Protein AF-A0A1J3FNJ6-F1 (afdb_monomer)

Nearest PDB structures (foldseek):
  7w86-assembly1_A  TM=9.600E-01  e=1.420E-05  Arabidopsis thaliana

InterPro domains:
  IPR032867 DYW domain [PF14432] (25-85)

Radius of gyration: 12.97 Å; Cα contacts (8 Å, |Δi|>4): 59; chains: 1; bounding box: 33×31×29 Å

Organism: Noccaea caerulescens (NCBI:txid107243)

Sequence (85 aa):
DGTHPQKKEIYITMKKIWDEIKKMGYVPDTASVLHDLEEEVKEQILRHHSEKLAIAFGLISTPDKTTLRIMKNLRVCNDCHTAIK

Secondary structure (DSSP, 8-state):
-TT-TTHHHH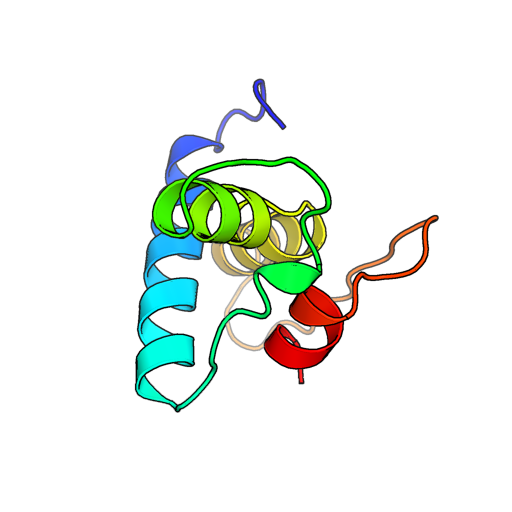HHHHHHHHHHHHHTT----GGG--S---HHHHHHHHHT-HHHHHHHHHHHHS-TTPPP----SSPPPHHHHHHT-

pLDDT: mean 93.47, std 5.18, range [60.56, 97.5]

Foldseek 3Di:
DVPDPCQVQLLVLLVVLVVVVVVVPQDAPLVLPVDPDDSVVSVVVLSPPPQSSQVSVCVVPDDPPDDDDDDDPDDDGPRRVSSVD

Solvent-accessible surface area (backbone atoms only — not comparable to full-atom values): 5393 Å² total; per-residue (Å²): 123,91,79,50,92,58,42,67,59,24,52,54,45,33,50,52,52,53,56,50,44,40,75,74,68,55,72,85,50,48,82,77,47,85,66,97,64,58,68,73,55,35,46,51,53,64,62,65,34,66,70,51,40,49,50,27,41,48,61,76,73,44,65,88,93,61,87,81,84,88,86,69,98,60,85,76,51,72,48,59,56,59,76,73,107

Mean predicted aligned error: 3.2 Å

Structure (mmCIF, N/CA/C/O backbone):
data_AF-A0A1J3FNJ6-F1
#
_entry.id   AF-A0A1J3FNJ6-F1
#
loop_
_atom_site.group_PDB
_atom_site.id
_atom_site.type_symbol
_atom_site.label_atom_id
_atom_site.label_alt_id
_atom_site.label_comp_id
_atom_site.label_asym_id
_atom_site.label_entity_id
_atom_site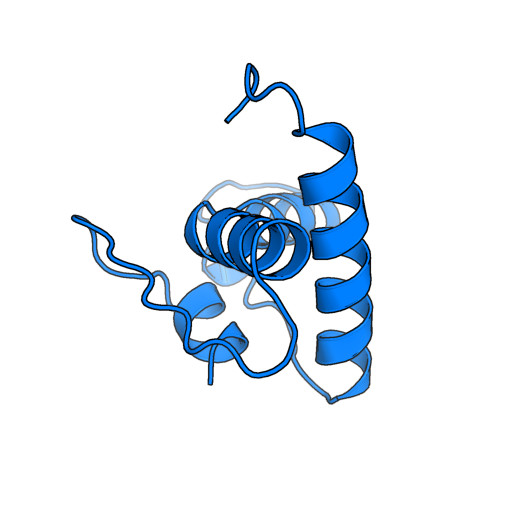.label_seq_id
_atom_site.pdbx_PDB_ins_code
_atom_site.Cartn_x
_atom_site.Cartn_y
_atom_site.Cartn_z
_atom_site.occupancy
_atom_site.B_iso_or_equiv
_atom_site.auth_seq_id
_atom_site.auth_comp_id
_atom_site.auth_asym_id
_atom_site.auth_atom_id
_atom_site.pdbx_PDB_model_num
ATOM 1 N N . ASP A 1 1 ? 3.058 14.355 0.984 1.00 60.56 1 ASP A N 1
ATOM 2 C CA . ASP A 1 1 ? 3.166 13.225 1.940 1.00 60.56 1 ASP A CA 1
ATOM 3 C C . ASP A 1 1 ? 4.261 13.360 3.004 1.00 60.56 1 ASP A C 1
ATOM 5 O O . ASP A 1 1 ? 4.217 12.660 4.007 1.00 60.56 1 ASP A O 1
ATOM 9 N N . GLY A 1 2 ? 5.231 14.276 2.865 1.00 71.06 2 GLY A N 1
ATOM 10 C CA . GLY A 1 2 ? 6.341 14.385 3.824 1.00 71.06 2 GLY A CA 1
ATOM 11 C C . GLY A 1 2 ? 6.032 15.072 5.162 1.00 71.06 2 GLY A C 1
ATOM 12 O O . GLY A 1 2 ? 6.803 14.884 6.100 1.00 71.06 2 GLY A O 1
ATOM 13 N N . THR A 1 3 ? 4.944 15.839 5.245 1.00 86.88 3 THR A N 1
ATOM 14 C CA . THR A 1 3 ? 4.621 16.754 6.358 1.00 86.88 3 THR A CA 1
ATOM 15 C C . THR A 1 3 ? 3.458 16.284 7.230 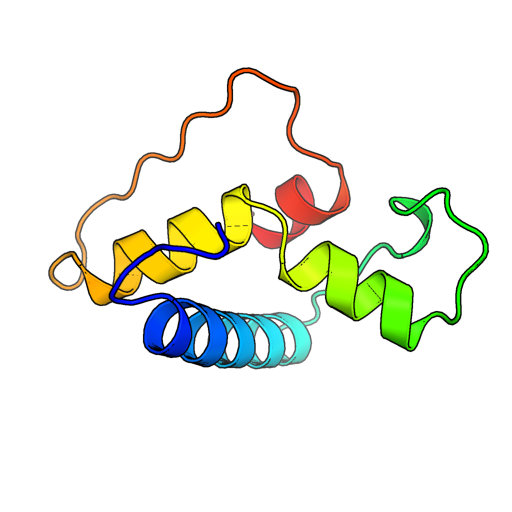1.00 86.88 3 THR A C 1
ATOM 17 O O . THR A 1 3 ? 3.089 16.973 8.176 1.00 86.88 3 THR A O 1
ATOM 20 N N . HIS A 1 4 ? 2.857 15.130 6.918 1.00 86.56 4 HIS A N 1
ATOM 21 C CA . HIS A 1 4 ? 1.712 14.632 7.673 1.00 86.56 4 HIS A CA 1
ATOM 22 C C . HIS A 1 4 ? 2.134 14.303 9.118 1.00 86.56 4 HIS A C 1
ATOM 24 O O . HIS A 1 4 ? 3.109 13.567 9.296 1.00 86.56 4 HIS A O 1
ATOM 30 N N . PRO A 1 5 ? 1.412 14.779 10.150 1.00 92.44 5 PRO A N 1
ATOM 31 C CA . PRO A 1 5 ? 1.793 14.557 11.547 1.00 92.44 5 PRO A CA 1
ATOM 32 C C . PRO A 1 5 ? 1.883 13.067 11.908 1.00 92.44 5 PRO A C 1
ATOM 34 O O . PRO A 1 5 ? 2.757 12.676 12.669 1.00 92.44 5 PRO A O 1
ATOM 37 N N . GLN A 1 6 ? 1.048 12.226 11.288 1.00 94.38 6 GLN A N 1
ATOM 38 C CA . GLN A 1 6 ? 1.055 10.763 11.472 1.00 94.38 6 GLN A CA 1
ATOM 39 C C . GLN A 1 6 ? 1.883 9.997 10.420 1.00 94.38 6 GLN A C 1
ATOM 41 O O . GLN A 1 6 ? 1.654 8.815 10.173 1.00 94.38 6 GLN A O 1
ATOM 46 N N . LYS A 1 7 ? 2.808 10.657 9.707 1.00 94.06 7 LYS A N 1
ATOM 47 C CA . LYS A 1 7 ? 3.577 10.034 8.608 1.00 94.06 7 LYS A CA 1
ATOM 48 C C . LYS A 1 7 ? 4.261 8.734 9.036 1.00 94.06 7 LYS A C 1
ATOM 50 O O . LYS A 1 7 ? 4.289 7.768 8.275 1.00 94.06 7 LYS A O 1
ATOM 55 N N . LYS A 1 8 ? 4.826 8.712 10.244 1.00 95.00 8 LYS A N 1
ATOM 56 C CA . LYS A 1 8 ? 5.553 7.553 10.766 1.00 95.00 8 LYS A CA 1
ATOM 57 C C . LYS A 1 8 ? 4.620 6.353 10.928 1.00 95.00 8 LYS A C 1
ATOM 59 O O . LYS A 1 8 ? 4.949 5.260 10.476 1.00 95.00 8 LYS A O 1
ATOM 64 N N . GLU A 1 9 ? 3.453 6.567 11.522 1.00 96.69 9 GLU A N 1
ATOM 65 C CA . GLU A 1 9 ? 2.426 5.553 11.755 1.00 96.69 9 GLU A CA 1
ATOM 66 C C . GLU A 1 9 ? 1.864 5.029 10.433 1.00 96.69 9 GLU A C 1
ATOM 68 O O . GLU A 1 9 ? 1.725 3.815 10.265 1.00 96.69 9 GLU A O 1
ATOM 73 N N . ILE A 1 10 ? 1.626 5.923 9.467 1.00 96.75 10 ILE A N 1
ATOM 74 C CA . ILE A 1 10 ? 1.186 5.559 8.113 1.00 96.75 10 ILE A CA 1
ATOM 75 C C . ILE A 1 10 ? 2.228 4.651 7.451 1.00 96.75 10 ILE A C 1
ATOM 77 O O . ILE A 1 10 ? 1.878 3.597 6.927 1.00 96.75 10 ILE A O 1
ATOM 81 N N . TYR A 1 11 ? 3.514 5.006 7.500 1.00 95.69 11 TYR A N 1
ATOM 82 C CA . TYR A 1 11 ? 4.573 4.225 6.850 1.00 95.69 11 TYR A CA 1
ATOM 83 C C . TYR A 1 11 ? 4.798 2.867 7.519 1.00 95.69 11 TYR A C 1
ATOM 85 O O . TYR A 1 11 ? 5.009 1.869 6.829 1.00 95.69 11 TYR A O 1
ATOM 93 N N . ILE A 1 12 ? 4.721 2.803 8.851 1.00 96.75 12 ILE A N 1
ATOM 94 C CA . ILE A 1 12 ? 4.797 1.539 9.594 1.00 96.75 12 ILE A CA 1
ATOM 95 C C . ILE A 1 12 ? 3.615 0.640 9.230 1.00 96.75 12 ILE A C 1
ATOM 97 O O . ILE A 1 12 ? 3.809 -0.542 8.950 1.00 96.75 12 ILE A O 1
ATOM 101 N N . THR A 1 13 ? 2.403 1.192 9.210 1.00 96.75 13 THR A N 1
ATOM 102 C CA . THR A 1 13 ? 1.187 0.444 8.868 1.00 96.75 13 THR A CA 1
ATOM 103 C C . THR A 1 13 ? 1.241 -0.039 7.426 1.00 96.75 13 THR A C 1
ATOM 105 O O . THR A 1 13 ? 1.006 -1.216 7.169 1.00 96.75 13 THR A O 1
ATOM 108 N N . MET A 1 14 ? 1.668 0.815 6.494 1.00 96.94 14 MET A N 1
ATOM 109 C CA . MET A 1 14 ? 1.821 0.418 5.100 1.00 96.94 14 MET A CA 1
ATOM 110 C C . MET A 1 14 ? 2.886 -0.664 4.920 1.00 96.94 14 MET A C 1
ATOM 112 O O . MET A 1 14 ? 2.694 -1.581 4.131 1.00 96.94 14 MET A O 1
ATOM 116 N N . LYS A 1 15 ? 3.994 -0.614 5.672 1.00 96.81 15 LYS A N 1
ATOM 117 C CA . LYS A 1 15 ? 4.983 -1.699 5.662 1.00 96.81 15 LYS A CA 1
ATOM 118 C C . LYS A 1 15 ? 4.365 -3.027 6.110 1.00 96.81 15 LYS A C 1
ATOM 120 O O . LYS A 1 15 ? 4.595 -4.031 5.450 1.00 96.81 15 LYS A O 1
ATOM 125 N N . LYS A 1 16 ? 3.555 -3.030 7.175 1.00 97.50 16 LYS A N 1
ATOM 126 C CA . LYS A 1 16 ? 2.864 -4.245 7.642 1.00 97.50 16 LYS A CA 1
ATOM 127 C C . LYS A 1 16 ? 1.922 -4.805 6.577 1.00 97.50 16 LYS A C 1
ATOM 129 O O . LYS A 1 16 ? 2.051 -5.971 6.230 1.00 97.50 16 LYS A O 1
ATOM 134 N N . ILE A 1 17 ? 1.061 -3.956 6.011 1.00 96.38 17 ILE A N 1
ATOM 135 C CA . ILE A 1 17 ? 0.124 -4.345 4.945 1.00 96.38 17 ILE A CA 1
ATOM 136 C C . ILE A 1 17 ? 0.888 -4.915 3.749 1.00 96.38 17 ILE A C 1
ATOM 138 O O . ILE A 1 17 ? 0.521 -5.957 3.224 1.00 96.38 17 ILE A O 1
ATOM 142 N N . TRP A 1 18 ? 1.976 -4.258 3.338 1.00 96.44 18 TRP A N 1
ATOM 143 C CA . TRP A 1 18 ? 2.829 -4.699 2.234 1.00 96.44 18 TRP A CA 1
ATOM 144 C C . TRP A 1 18 ? 3.392 -6.105 2.454 1.00 96.44 18 TRP A C 1
ATOM 146 O O . TRP A 1 18 ? 3.326 -6.951 1.564 1.00 96.44 18 TRP A O 1
ATOM 156 N N . ASP A 1 19 ? 3.915 -6.363 3.652 1.00 96.44 19 ASP A N 1
ATOM 157 C CA . ASP A 1 19 ? 4.465 -7.666 4.013 1.00 96.44 19 ASP A CA 1
ATOM 158 C C . ASP A 1 19 ? 3.357 -8.738 4.094 1.00 96.44 19 ASP A C 1
ATOM 160 O O . ASP A 1 19 ? 3.587 -9.892 3.736 1.00 96.44 19 ASP A O 1
ATOM 164 N N . GLU A 1 20 ? 2.148 -8.376 4.534 1.00 96.88 20 GLU A N 1
ATOM 165 C CA . GLU A 1 20 ? 0.985 -9.271 4.595 1.00 96.88 20 GLU A CA 1
ATOM 166 C C . GLU A 1 20 ? 0.468 -9.655 3.208 1.00 96.88 20 GLU A C 1
ATOM 168 O O . GLU A 1 20 ? 0.341 -10.845 2.924 1.00 96.88 20 GLU A O 1
ATOM 173 N N . ILE A 1 21 ? 0.242 -8.690 2.312 1.00 95.88 21 ILE A N 1
ATOM 174 C CA . ILE A 1 21 ? -0.240 -8.994 0.956 1.00 95.88 21 ILE A CA 1
ATOM 175 C C . ILE A 1 21 ? 0.796 -9.805 0.169 1.00 95.88 21 ILE A C 1
ATOM 177 O O . ILE A 1 21 ? 0.428 -10.732 -0.551 1.00 95.88 21 ILE A O 1
ATOM 181 N N . LYS A 1 22 ? 2.099 -9.543 0.366 1.00 95.44 22 LYS A N 1
ATOM 182 C CA . LYS A 1 22 ? 3.173 -10.357 -0.226 1.00 95.44 22 LYS A CA 1
ATOM 183 C C . LYS A 1 22 ? 3.100 -11.813 0.237 1.00 95.44 22 LYS A C 1
ATOM 185 O O . LYS A 1 22 ? 3.221 -12.721 -0.580 1.00 95.44 22 LYS A O 1
ATOM 190 N N . LYS A 1 23 ? 2.832 -12.056 1.526 1.00 96.88 23 LYS A N 1
ATOM 191 C CA . LYS A 1 23 ? 2.612 -13.416 2.056 1.00 96.88 23 LYS A CA 1
ATOM 192 C C . LYS A 1 23 ? 1.360 -14.083 1.485 1.00 96.88 23 LYS A C 1
ATOM 194 O O . LYS A 1 23 ? 1.322 -15.305 1.408 1.00 96.88 23 LYS A O 1
ATOM 199 N N . MET A 1 24 ? 0.363 -13.300 1.074 1.00 95.44 24 MET A N 1
ATOM 200 C CA . MET A 1 24 ? -0.838 -13.790 0.387 1.00 95.44 24 MET A CA 1
ATOM 201 C C . MET A 1 24 ? -0.621 -14.037 -1.118 1.00 95.44 24 MET A C 1
ATOM 203 O O . MET A 1 24 ? -1.547 -14.474 -1.795 1.00 95.44 24 MET A O 1
ATOM 207 N N . GLY A 1 25 ? 0.587 -13.797 -1.643 1.00 95.38 25 GLY A N 1
ATOM 208 C CA . GLY A 1 25 ? 0.951 -14.075 -3.035 1.00 95.38 25 GLY A CA 1
ATOM 209 C C . GLY A 1 25 ? 0.954 -12.858 -3.959 1.00 95.38 25 GLY A C 1
ATOM 210 O O . GLY A 1 25 ? 1.145 -13.020 -5.162 1.00 95.38 25 GLY A O 1
ATOM 211 N N . TYR A 1 26 ? 0.774 -11.642 -3.434 1.00 95.81 26 TYR A N 1
ATOM 212 C CA . TYR A 1 26 ? 0.975 -10.432 -4.230 1.00 95.81 26 TYR A CA 1
ATOM 213 C C . TYR A 1 26 ? 2.458 -10.260 -4.593 1.00 95.81 26 TYR A C 1
ATOM 215 O O . TYR A 1 26 ? 3.337 -10.277 -3.728 1.00 95.81 26 TYR A O 1
ATOM 223 N N . VAL A 1 27 ? 2.719 -10.041 -5.881 1.00 95.38 27 VAL A N 1
ATOM 224 C CA . VAL A 1 27 ? 4.048 -9.755 -6.427 1.00 95.38 27 VAL A CA 1
ATOM 225 C C . VAL A 1 27 ? 4.042 -8.318 -6.957 1.00 95.38 27 VAL A C 1
ATOM 227 O O . VAL A 1 27 ? 3.224 -8.021 -7.830 1.00 95.38 27 VAL A O 1
ATOM 230 N N . PRO A 1 28 ? 4.902 -7.419 -6.443 1.00 95.56 28 PRO A N 1
ATOM 231 C CA . PRO A 1 28 ? 4.990 -6.052 -6.943 1.00 95.56 28 PRO A CA 1
ATOM 232 C C . PRO A 1 28 ? 5.381 -6.014 -8.419 1.00 95.56 28 PRO A C 1
ATOM 234 O O . PRO A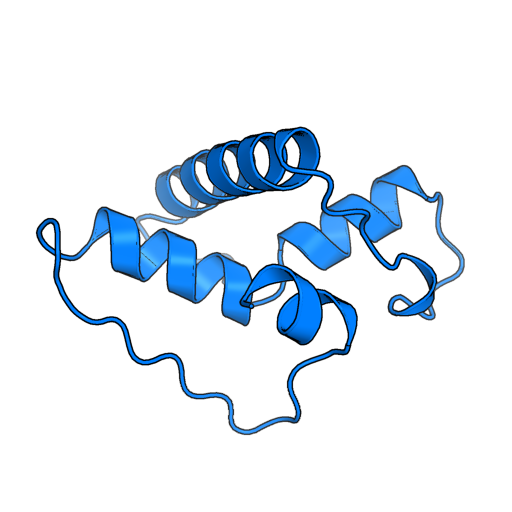 1 28 ? 6.336 -6.670 -8.829 1.00 95.56 28 PRO A O 1
ATOM 237 N N . ASP A 1 29 ? 4.679 -5.202 -9.202 1.00 95.44 29 ASP A N 1
ATOM 238 C CA . ASP A 1 29 ? 5.001 -4.982 -10.612 1.00 95.44 29 ASP A CA 1
ATOM 239 C C . ASP A 1 29 ? 6.012 -3.834 -10.748 1.00 95.44 29 ASP A C 1
ATOM 241 O O . ASP A 1 29 ? 5.650 -2.682 -11.002 1.00 95.44 29 ASP A O 1
ATOM 245 N N . THR A 1 30 ? 7.297 -4.130 -10.542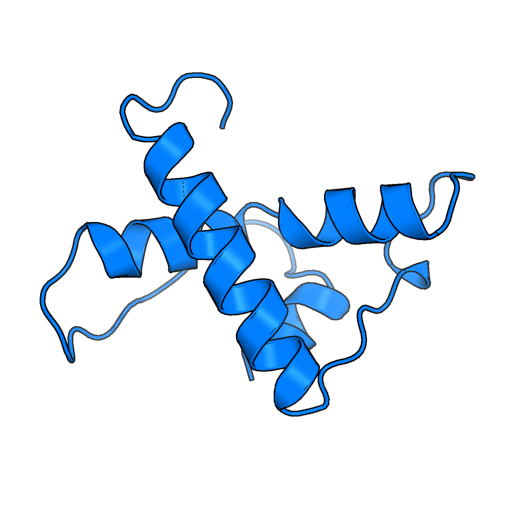 1.00 94.50 30 THR A N 1
ATOM 246 C CA . THR A 1 30 ? 8.390 -3.141 -10.615 1.00 94.50 30 THR A CA 1
ATOM 247 C C . THR A 1 30 ? 8.537 -2.505 -11.996 1.00 94.50 30 THR A C 1
ATOM 249 O O . THR A 1 30 ? 9.005 -1.369 -12.083 1.00 94.50 30 THR A O 1
ATOM 252 N N . ALA A 1 31 ? 8.042 -3.146 -13.061 1.00 91.38 31 ALA A N 1
ATOM 253 C CA . ALA A 1 31 ? 7.997 -2.567 -14.404 1.00 91.38 31 ALA A CA 1
ATOM 254 C C . ALA A 1 31 ? 7.068 -1.340 -14.495 1.00 91.38 31 ALA A C 1
ATOM 256 O O . ALA A 1 31 ? 7.222 -0.511 -15.393 1.00 91.38 31 ALA A O 1
ATOM 257 N N . SER A 1 32 ? 6.153 -1.161 -13.533 1.00 88.31 32 SER A N 1
ATOM 258 C CA . SER A 1 32 ? 5.365 0.068 -13.391 1.00 88.31 32 SER A CA 1
ATOM 259 C C . SER A 1 32 ? 6.216 1.295 -13.002 1.00 88.31 32 SER A C 1
ATOM 261 O O . SER A 1 32 ? 5.732 2.426 -13.102 1.00 88.31 32 SER A O 1
ATOM 263 N N . VAL A 1 33 ? 7.471 1.113 -12.567 1.00 92.19 33 VAL A N 1
ATOM 264 C CA . VAL A 1 33 ? 8.423 2.195 -12.279 1.00 92.19 33 VAL A CA 1
ATOM 265 C C . VAL A 1 33 ? 9.404 2.325 -13.444 1.00 92.19 33 VAL A C 1
ATOM 267 O O . VAL A 1 33 ? 10.334 1.541 -13.583 1.00 92.19 33 VAL A O 1
ATOM 270 N N . LEU A 1 34 ? 9.220 3.361 -14.266 1.00 90.06 34 LEU A N 1
ATOM 271 C CA . LEU A 1 34 ? 10.009 3.578 -15.491 1.00 90.06 34 LEU A CA 1
ATOM 272 C C . LEU A 1 34 ? 11.449 4.062 -15.250 1.00 90.06 34 LEU A C 1
ATOM 274 O O . LEU A 1 34 ? 12.224 4.173 -16.196 1.00 90.06 34 LEU A O 1
ATOM 278 N N . HIS A 1 35 ? 11.796 4.403 -14.009 1.00 90.56 35 HIS A N 1
ATOM 279 C CA . HIS A 1 35 ? 13.143 4.849 -13.670 1.00 90.56 35 HIS A CA 1
ATOM 280 C C . HIS A 1 35 ? 14.085 3.647 -13.611 1.00 90.56 35 HIS A C 1
ATOM 282 O O . HIS A 1 35 ? 13.753 2.629 -13.000 1.00 90.56 35 HIS A O 1
ATOM 288 N N . ASP A 1 36 ? 15.265 3.789 -14.211 1.00 93.50 36 ASP A N 1
ATOM 289 C CA . ASP A 1 36 ? 16.319 2.781 -14.148 1.00 93.50 36 ASP A CA 1
ATOM 290 C C . ASP A 1 36 ? 16.970 2.800 -12.758 1.00 93.50 36 ASP A C 1
ATOM 292 O O . ASP A 1 36 ? 17.833 3.621 -12.453 1.00 93.50 36 ASP A O 1
ATOM 296 N N . LEU A 1 37 ? 16.434 1.962 -11.876 1.00 95.44 37 LEU A N 1
ATOM 297 C CA . LEU A 1 37 ? 16.785 1.839 -10.466 1.00 95.44 37 LEU A CA 1
ATOM 298 C C . LEU A 1 37 ? 16.872 0.355 -10.109 1.00 95.44 37 LEU A C 1
ATOM 300 O O . LEU A 1 37 ? 16.286 -0.491 -10.788 1.00 95.44 37 LEU A O 1
ATOM 304 N N . GLU A 1 38 ? 17.540 0.054 -9.001 1.00 96.19 38 GLU A N 1
ATOM 305 C CA . GLU A 1 38 ? 17.535 -1.286 -8.413 1.00 96.19 38 GLU A CA 1
ATOM 306 C C . GLU A 1 38 ? 16.101 -1.736 -8.088 1.00 96.19 38 GLU A C 1
ATOM 308 O 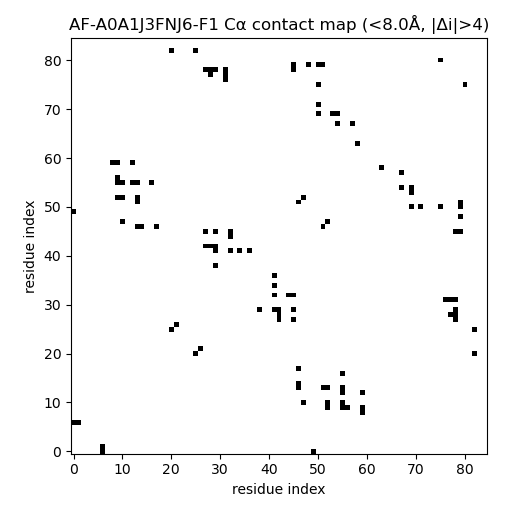O . GLU A 1 38 ? 15.240 -0.928 -7.716 1.00 96.19 38 GLU A O 1
ATOM 313 N N . GLU A 1 39 ? 15.833 -3.033 -8.223 1.00 93.31 39 GLU A N 1
ATOM 314 C CA . GLU A 1 39 ? 14.493 -3.604 -8.046 1.00 93.31 39 GLU A CA 1
ATOM 315 C C . GLU A 1 39 ? 13.950 -3.345 -6.636 1.00 93.31 39 GLU A C 1
ATOM 317 O O . GLU A 1 39 ? 12.790 -2.967 -6.465 1.00 93.31 39 GLU A O 1
ATOM 322 N N . GLU A 1 40 ? 14.812 -3.415 -5.622 1.00 93.88 40 GLU A N 1
ATOM 323 C CA . GLU A 1 40 ? 14.487 -3.090 -4.236 1.00 93.88 40 GLU A CA 1
ATOM 324 C C . GLU A 1 40 ? 14.024 -1.635 -4.086 1.00 93.88 40 GLU A C 1
ATOM 326 O O . GLU A 1 40 ? 13.100 -1.341 -3.321 1.00 93.88 40 GLU A O 1
ATOM 331 N N . VAL A 1 41 ? 14.635 -0.711 -4.830 1.00 95.69 41 VAL A N 1
ATOM 332 C CA . VAL A 1 41 ? 14.265 0.709 -4.824 1.00 95.69 41 VAL A CA 1
ATOM 333 C C . VAL A 1 41 ? 12.932 0.911 -5.543 1.00 95.69 41 VAL A C 1
ATOM 335 O O . VAL A 1 41 ? 12.073 1.645 -5.044 1.00 95.69 41 VAL A O 1
ATOM 338 N N . LYS A 1 42 ? 12.704 0.228 -6.670 1.00 96.12 42 LYS A N 1
ATOM 339 C CA . LYS A 1 42 ? 11.412 0.263 -7.374 1.00 96.12 42 LYS A CA 1
ATOM 340 C C . LYS A 1 42 ? 10.284 -0.263 -6.494 1.00 96.12 42 LYS A C 1
ATOM 342 O O . LYS A 1 42 ? 9.250 0.394 -6.377 1.00 96.12 42 LYS A O 1
ATOM 347 N N . GLU A 1 43 ? 10.489 -1.382 -5.801 1.00 95.38 43 GLU A N 1
ATOM 348 C CA . GLU A 1 43 ? 9.515 -1.898 -4.837 1.00 95.38 43 GLU A CA 1
ATOM 349 C C . GLU A 1 43 ? 9.218 -0.891 -3.719 1.00 95.38 43 GLU A C 1
ATOM 351 O O . GLU A 1 43 ? 8.062 -0.711 -3.322 1.00 95.38 43 GLU A O 1
ATOM 356 N N . GLN A 1 44 ? 10.248 -0.209 -3.207 1.00 94.62 44 GLN A N 1
ATOM 357 C CA . GLN A 1 44 ? 10.051 0.840 -2.212 1.00 94.62 44 GLN A CA 1
ATOM 358 C C . GLN A 1 44 ? 9.205 1.986 -2.764 1.00 94.62 44 GLN A C 1
ATOM 360 O O . GLN A 1 44 ? 8.312 2.452 -2.056 1.00 94.62 44 GLN A O 1
ATOM 365 N N . ILE A 1 45 ? 9.428 2.424 -4.003 1.00 95.12 45 ILE A N 1
ATOM 366 C CA . ILE A 1 45 ? 8.610 3.462 -4.647 1.00 95.12 45 ILE A CA 1
ATOM 367 C C . ILE A 1 45 ? 7.151 3.006 -4.738 1.00 95.12 45 ILE A C 1
ATOM 369 O O . ILE A 1 45 ? 6.261 3.717 -4.264 1.00 95.12 45 ILE A O 1
ATOM 373 N N . LEU A 1 46 ? 6.910 1.791 -5.241 1.00 96.25 46 LEU A N 1
ATOM 374 C CA . LEU A 1 46 ? 5.567 1.219 -5.357 1.00 96.25 46 LEU A CA 1
ATOM 375 C C . LEU A 1 46 ? 4.843 1.161 -4.014 1.00 96.25 46 LEU A C 1
ATOM 377 O O . LEU A 1 46 ? 3.649 1.460 -3.942 1.00 96.25 46 LEU A O 1
ATOM 381 N N . ARG A 1 47 ? 5.543 0.792 -2.936 1.00 95.81 47 ARG A N 1
ATOM 382 C CA . ARG A 1 47 ? 4.970 0.743 -1.583 1.00 95.81 47 ARG A CA 1
ATOM 383 C C . ARG A 1 47 ? 4.499 2.114 -1.088 1.00 95.81 47 ARG A C 1
ATOM 385 O O . ARG A 1 47 ? 3.553 2.174 -0.309 1.00 95.81 47 ARG A O 1
ATOM 392 N N . HIS A 1 48 ? 5.135 3.199 -1.528 1.00 95.00 48 HIS A N 1
ATOM 393 C CA . HIS A 1 48 ? 4.826 4.567 -1.096 1.00 95.00 48 HIS A CA 1
ATOM 394 C C . HIS A 1 48 ? 3.941 5.340 -2.081 1.00 95.00 48 HIS A C 1
ATOM 396 O O . HIS A 1 48 ? 3.827 6.560 -1.970 1.00 95.00 48 HIS A O 1
ATOM 402 N N . HIS A 1 49 ? 3.286 4.665 -3.027 1.00 94.62 49 HIS A N 1
ATOM 403 C CA . HIS A 1 49 ? 2.240 5.302 -3.823 1.00 94.62 49 HIS A CA 1
ATOM 404 C C . HIS A 1 49 ? 1.120 5.850 -2.930 1.00 94.62 49 HIS A C 1
ATOM 406 O O . HIS A 1 49 ? 0.730 5.230 -1.935 1.00 94.62 49 HIS A O 1
ATOM 412 N N . SER A 1 50 ? 0.578 7.008 -3.309 1.00 94.00 50 SER A N 1
ATOM 413 C CA . SER A 1 50 ? -0.379 7.748 -2.485 1.00 94.00 50 SER A CA 1
ATOM 414 C C . SER A 1 50 ? -1.657 6.959 -2.199 1.00 94.00 50 SER A C 1
ATOM 416 O O . SER A 1 50 ? -2.194 7.076 -1.104 1.00 94.00 50 SER A O 1
ATOM 418 N N . GLU A 1 51 ? -2.113 6.095 -3.112 1.00 94.44 51 GLU A N 1
ATOM 419 C CA . GLU A 1 51 ? -3.261 5.209 -2.879 1.00 94.44 51 GLU A CA 1
ATOM 420 C C . GLU A 1 51 ? -3.036 4.265 -1.696 1.00 94.44 51 GLU A C 1
ATOM 422 O O . GLU A 1 51 ? -3.902 4.119 -0.836 1.00 94.44 51 GLU A O 1
ATOM 427 N N . LYS A 1 52 ? -1.853 3.650 -1.628 1.00 95.62 52 LYS A N 1
ATOM 428 C CA . LYS A 1 52 ? -1.479 2.714 -0.563 1.00 95.62 52 LYS A CA 1
ATOM 429 C C . LYS A 1 52 ? -1.319 3.446 0.768 1.00 95.62 52 LYS A C 1
ATOM 431 O O . LYS A 1 52 ? -1.848 3.007 1.787 1.00 95.62 52 LYS A O 1
ATOM 436 N N . LEU A 1 53 ? -0.679 4.616 0.747 1.00 96.00 53 LEU A N 1
ATOM 437 C CA . LEU A 1 53 ? -0.569 5.474 1.928 1.00 96.00 53 LEU A CA 1
ATOM 438 C C . LEU A 1 53 ? -1.941 5.954 2.425 1.00 96.00 53 LEU A C 1
ATOM 440 O O . LEU A 1 53 ? -2.165 5.995 3.633 1.00 96.00 53 LEU A O 1
ATOM 444 N N . ALA A 1 54 ? -2.871 6.267 1.520 1.00 95.31 54 ALA A N 1
ATOM 445 C CA . ALA A 1 54 ? -4.230 6.660 1.872 1.00 95.31 54 ALA A CA 1
ATOM 446 C C . ALA A 1 54 ? -5.016 5.507 2.515 1.00 95.31 54 ALA A C 1
ATOM 448 O O . ALA A 1 54 ? -5.758 5.742 3.467 1.00 95.31 54 ALA A O 1
ATOM 449 N N . ILE A 1 55 ? -4.819 4.264 2.061 1.00 95.19 55 ILE A N 1
ATOM 450 C CA . ILE A 1 55 ? -5.394 3.072 2.705 1.00 95.19 55 ILE A CA 1
ATOM 451 C C . ILE A 1 55 ? -4.819 2.896 4.108 1.00 95.19 55 ILE A C 1
ATOM 453 O O . ILE A 1 55 ? -5.580 2.774 5.064 1.00 95.19 55 ILE A O 1
ATOM 457 N N . ALA A 1 56 ? -3.492 2.942 4.252 1.00 96.56 56 ALA A N 1
ATOM 458 C CA . ALA A 1 56 ? -2.846 2.838 5.556 1.00 96.56 56 ALA A CA 1
ATOM 459 C C . ALA A 1 56 ? -3.338 3.931 6.518 1.00 96.56 56 ALA A C 1
ATOM 461 O O . ALA A 1 56 ? -3.641 3.640 7.671 1.00 96.56 56 ALA A O 1
ATOM 462 N N . PHE A 1 57 ? -3.483 5.169 6.038 1.00 96.12 57 PHE A N 1
ATOM 463 C CA . PHE A 1 57 ? -4.063 6.263 6.812 1.00 96.12 57 PHE A CA 1
ATOM 464 C C . PHE A 1 57 ? -5.530 6.008 7.190 1.00 96.12 57 PHE A C 1
ATOM 466 O O . PHE A 1 57 ? -5.912 6.209 8.338 1.00 96.12 57 PHE A O 1
ATOM 473 N N . GLY A 1 58 ? -6.352 5.544 6.248 1.00 96.00 58 GLY A N 1
ATOM 474 C CA . GLY A 1 58 ? -7.750 5.215 6.513 1.00 96.00 58 GLY A CA 1
ATOM 475 C C . GLY A 1 58 ? -7.893 4.134 7.584 1.00 96.00 58 GLY A C 1
ATOM 476 O O . GLY A 1 58 ? -8.726 4.271 8.474 1.00 96.00 58 GLY A O 1
ATOM 477 N N . LEU A 1 59 ? -7.035 3.112 7.558 1.00 95.25 59 LEU A N 1
ATOM 478 C CA . LEU A 1 59 ? -7.044 2.026 8.540 1.00 95.25 59 LEU A CA 1
ATOM 479 C C . LEU A 1 59 ? -6.619 2.473 9.945 1.00 95.25 59 LEU A C 1
ATOM 481 O O . LEU A 1 59 ? -7.166 1.971 10.917 1.00 95.25 59 LEU A O 1
ATOM 485 N N . ILE A 1 60 ? -5.679 3.417 10.080 1.00 95.56 60 ILE A N 1
ATOM 486 C CA . ILE A 1 60 ? -5.292 3.936 11.409 1.00 95.56 60 ILE A CA 1
ATOM 487 C C . ILE A 1 60 ? -6.273 4.979 11.959 1.00 95.56 60 ILE A C 1
ATOM 489 O O . ILE A 1 60 ? -6.326 5.188 13.168 1.00 95.56 60 ILE A O 1
ATOM 493 N N . SER A 1 61 ? -7.003 5.669 11.081 1.00 95.81 61 SER A N 1
ATOM 494 C CA . SER A 1 61 ? -7.827 6.831 11.442 1.00 95.81 61 SER A CA 1
ATOM 495 C C . SER A 1 61 ? -9.320 6.526 11.526 1.00 95.81 61 SER A C 1
ATOM 497 O O . SER A 1 61 ? -10.098 7.413 11.874 1.00 95.81 61 SER A O 1
ATOM 499 N N . THR A 1 62 ? -9.743 5.304 11.198 1.00 96.19 62 THR A N 1
ATOM 500 C CA . THR A 1 62 ? -11.152 4.898 11.247 1.00 96.19 62 THR A CA 1
ATOM 501 C C . THR A 1 62 ? -11.340 3.640 12.092 1.00 96.19 62 THR A C 1
ATOM 503 O O . THR A 1 62 ? -10.416 2.837 12.201 1.00 96.19 62 THR A O 1
ATOM 506 N N . PRO A 1 63 ? -12.520 3.452 12.711 1.00 95.94 63 PRO A N 1
ATOM 507 C CA . PRO A 1 63 ? -12.828 2.222 13.427 1.00 95.94 63 PRO A CA 1
ATOM 508 C C . PRO A 1 63 ? -12.839 0.998 12.512 1.00 95.94 63 PRO A C 1
ATOM 510 O O . PRO A 1 63 ? -13.153 1.091 11.321 1.00 95.94 63 PRO A O 1
ATOM 513 N N . ASP A 1 64 ? -12.616 -0.169 13.105 1.00 92.56 64 ASP A N 1
ATOM 514 C CA . ASP A 1 64 ? -12.733 -1.451 12.419 1.00 92.56 64 ASP A CA 1
ATOM 515 C C . ASP A 1 64 ? -14.068 -1.583 11.675 1.00 92.56 64 ASP A C 1
ATOM 517 O O . ASP A 1 64 ? -15.123 -1.154 12.148 1.00 92.56 64 ASP A O 1
ATOM 521 N N . LYS A 1 65 ? -14.021 -2.236 10.508 1.00 92.25 65 LYS A N 1
ATOM 522 C CA . LYS A 1 65 ? -15.173 -2.467 9.614 1.00 92.25 65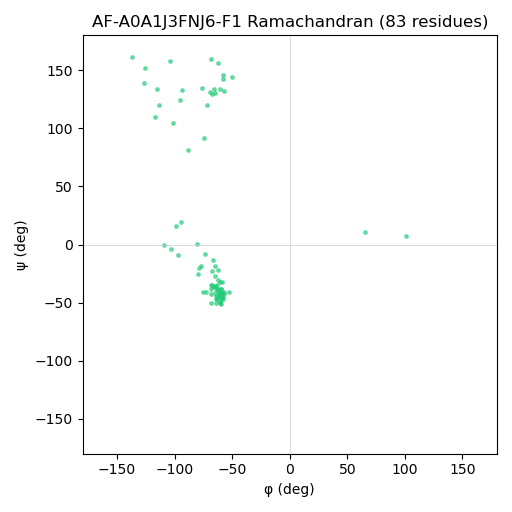 LYS A CA 1
ATOM 523 C C . LYS A 1 65 ? -15.768 -1.196 8.991 1.00 92.25 65 LYS A C 1
ATOM 525 O O . LYS A 1 65 ? -16.814 -1.275 8.348 1.00 92.25 65 LYS A O 1
ATOM 530 N N . THR A 1 66 ? -15.101 -0.047 9.110 1.00 95.19 66 THR A N 1
ATOM 531 C CA . THR A 1 66 ? -15.464 1.153 8.348 1.00 95.19 66 THR A CA 1
ATOM 532 C C . THR A 1 66 ? -15.151 0.954 6.867 1.00 95.19 66 THR A C 1
ATOM 534 O O . THR A 1 66 ? -14.053 0.545 6.491 1.00 95.19 66 THR A O 1
ATOM 537 N N . THR A 1 67 ? -16.109 1.271 5.996 1.00 94.69 67 THR A N 1
ATOM 538 C CA . THR A 1 67 ? -15.868 1.290 4.551 1.00 94.69 67 THR A CA 1
ATOM 539 C C . THR A 1 67 ? -14.990 2.483 4.179 1.00 94.69 67 THR A C 1
ATOM 541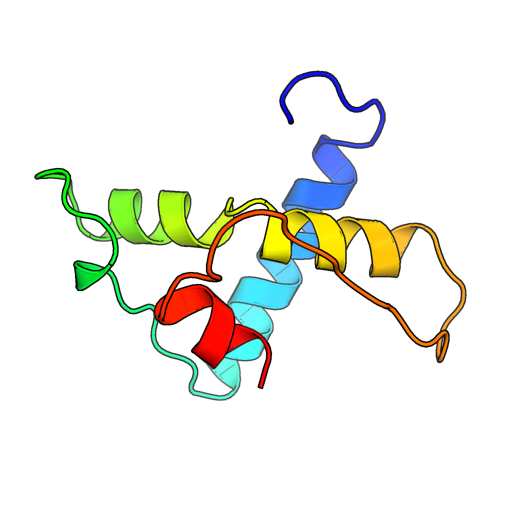 O O . THR A 1 67 ? -15.381 3.634 4.369 1.00 94.69 67 THR A O 1
ATOM 544 N N . LEU A 1 68 ? -13.820 2.213 3.599 1.00 94.50 68 LEU A N 1
ATOM 545 C CA . LEU A 1 68 ? -12.917 3.240 3.086 1.00 94.50 68 LEU A CA 1
ATOM 546 C C . LEU A 1 68 ? -13.176 3.490 1.599 1.00 94.50 68 LEU A C 1
ATOM 548 O O . LEU A 1 68 ? -13.237 2.555 0.802 1.00 94.50 68 LEU A O 1
ATOM 552 N N . ARG A 1 69 ? -13.281 4.764 1.208 1.00 93.50 69 ARG A N 1
ATOM 553 C CA . ARG A 1 69 ? -13.374 5.176 -0.198 1.00 93.50 69 ARG A CA 1
ATOM 554 C C . ARG A 1 69 ? -12.166 6.026 -0.568 1.00 93.50 69 ARG A C 1
ATOM 556 O O . ARG A 1 69 ? -12.056 7.171 -0.139 1.00 93.50 69 ARG A O 1
ATOM 563 N N . ILE A 1 70 ? -11.285 5.472 -1.397 1.00 91.12 70 ILE A N 1
ATOM 564 C CA . ILE A 1 70 ? -10.103 6.171 -1.910 1.00 91.12 70 ILE A CA 1
ATOM 565 C C . ILE A 1 70 ? -10.440 6.771 -3.276 1.00 91.12 70 ILE A C 1
ATOM 567 O O . ILE A 1 70 ? -10.883 6.066 -4.180 1.00 91.12 70 ILE A O 1
ATOM 571 N N . MET A 1 71 ? -10.252 8.083 -3.424 1.00 91.06 71 MET A N 1
ATOM 572 C CA . MET A 1 71 ? -10.469 8.801 -4.681 1.00 91.06 71 MET A CA 1
ATOM 573 C C . MET A 1 71 ? -9.142 9.366 -5.181 1.00 91.06 71 MET A C 1
ATOM 575 O O . MET A 1 71 ? -8.403 9.983 -4.418 1.00 91.06 71 MET A O 1
ATOM 579 N N . LYS A 1 72 ? -8.856 9.177 -6.470 1.00 87.75 72 LYS A N 1
ATOM 580 C CA . LYS A 1 72 ? -7.684 9.736 -7.148 1.00 87.75 72 LYS A CA 1
ATOM 581 C C . LYS A 1 72 ? -8.150 10.495 -8.386 1.00 87.75 72 LYS A C 1
ATOM 583 O O . LYS A 1 72 ? -9.061 10.058 -9.081 1.00 87.75 72 LYS A O 1
ATOM 588 N N . ASN A 1 73 ? -7.541 11.648 -8.640 1.00 88.81 73 ASN A N 1
ATOM 589 C CA . ASN A 1 73 ? -7.776 12.453 -9.844 1.00 88.81 73 ASN A CA 1
ATOM 590 C C . ASN A 1 73 ? -7.036 11.901 -11.075 1.00 88.81 73 ASN A C 1
ATOM 592 O O . ASN A 1 73 ? -7.387 12.214 -12.208 1.00 88.81 73 ASN A O 1
ATOM 596 N N . LEU A 1 74 ? -6.008 11.088 -10.844 1.00 90.19 74 LEU A N 1
ATOM 597 C CA . LEU A 1 74 ? -5.224 10.390 -11.854 1.00 90.19 74 LEU A CA 1
ATOM 5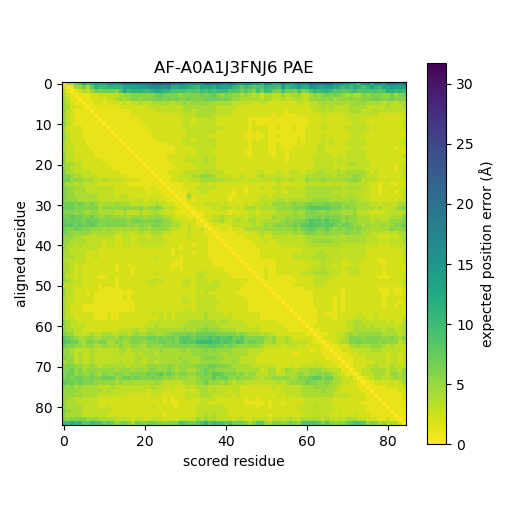98 C C . LEU A 1 74 ? -5.604 8.910 -11.910 1.00 90.19 74 LEU A C 1
ATOM 600 O O . LEU A 1 74 ? -6.083 8.332 -10.931 1.00 90.19 74 LEU A O 1
ATOM 604 N N . ARG A 1 75 ? -5.320 8.276 -13.051 1.00 90.94 75 ARG A N 1
ATOM 605 C CA . ARG A 1 75 ? -5.440 6.823 -13.198 1.00 90.94 75 ARG A CA 1
ATOM 606 C C . ARG A 1 75 ? -4.567 6.123 -12.147 1.00 90.94 75 ARG A C 1
ATOM 608 O O . ARG A 1 75 ? -3.399 6.467 -11.968 1.00 90.94 75 ARG A O 1
ATOM 615 N N . VAL A 1 76 ? -5.153 5.139 -11.469 1.00 91.88 76 VAL A N 1
ATOM 616 C CA . VAL A 1 76 ? -4.443 4.245 -10.544 1.00 91.88 76 VAL A CA 1
ATOM 617 C C . VAL A 1 76 ? -3.449 3.407 -11.348 1.00 91.88 76 VAL A C 1
ATOM 619 O O . VAL A 1 76 ? -3.802 2.902 -12.416 1.00 91.88 76 VAL A O 1
ATOM 622 N N . CYS A 1 77 ? -2.204 3.288 -10.877 1.00 92.94 77 CYS A N 1
ATOM 623 C CA . CYS A 1 77 ? -1.207 2.480 -11.583 1.00 92.94 77 CYS A CA 1
ATOM 624 C C . CYS A 1 77 ? -1.557 0.986 -11.513 1.00 92.94 77 CYS A C 1
ATOM 626 O O . CYS A 1 77 ? -2.310 0.550 -10.640 1.00 92.94 77 CYS A O 1
ATOM 628 N N . ASN A 1 78 ? -0.997 0.200 -12.430 1.00 93.06 78 ASN A N 1
ATOM 629 C CA . ASN A 1 78 ? -1.344 -1.212 -12.581 1.00 93.06 78 ASN A CA 1
ATOM 630 C C . ASN A 1 78 ? -1.021 -2.028 -11.317 1.00 93.06 78 ASN A C 1
ATOM 632 O O . ASN A 1 78 ? -1.835 -2.828 -10.852 1.00 93.06 78 ASN A O 1
ATOM 636 N N . ASP A 1 79 ? 0.128 -1.733 -10.712 1.00 95.50 79 ASP A N 1
ATOM 637 C CA . ASP A 1 79 ? 0.556 -2.297 -9.438 1.00 95.50 79 ASP A CA 1
ATOM 638 C C . ASP A 1 79 ? -0.424 -1.988 -8.287 1.00 95.50 79 ASP A C 1
ATOM 640 O O . ASP A 1 79 ? -0.911 -2.899 -7.619 1.00 95.50 79 ASP A O 1
ATOM 644 N N . CYS A 1 80 ? -0.797 -0.717 -8.086 1.00 95.19 80 CYS A N 1
ATOM 645 C CA . CYS A 1 80 ? -1.772 -0.329 -7.060 1.00 95.19 80 CYS A CA 1
ATOM 646 C C . CYS A 1 80 ? -3.150 -0.936 -7.320 1.00 95.19 80 CYS A C 1
ATOM 648 O O . CYS A 1 80 ? -3.809 -1.369 -6.384 1.00 95.19 80 CYS A O 1
ATOM 650 N N . HIS A 1 81 ? -3.584 -0.994 -8.577 1.00 93.62 81 HIS A N 1
ATOM 651 C CA . HIS A 1 81 ? -4.855 -1.609 -8.941 1.00 93.62 81 HIS A CA 1
ATOM 652 C C . HIS A 1 81 ? -4.878 -3.109 -8.614 1.00 93.62 81 HIS A C 1
ATOM 654 O O . HIS A 1 81 ? -5.913 -3.633 -8.215 1.00 93.62 81 HIS A O 1
ATOM 660 N N . THR A 1 82 ? -3.740 -3.792 -8.750 1.00 94.25 82 THR A N 1
ATOM 661 C CA . THR A 1 82 ? -3.596 -5.206 -8.382 1.00 94.25 82 THR A CA 1
ATOM 662 C C . THR A 1 82 ? -3.520 -5.389 -6.868 1.00 94.25 82 THR A C 1
ATOM 664 O O . THR A 1 82 ? -4.167 -6.282 -6.342 1.00 94.25 82 THR A O 1
ATOM 667 N N . ALA A 1 83 ? -2.798 -4.518 -6.159 1.00 94.88 83 ALA A N 1
ATOM 668 C CA . ALA A 1 83 ? -2.644 -4.589 -4.705 1.00 94.88 83 ALA A CA 1
ATOM 669 C C . ALA A 1 83 ? -3.935 -4.300 -3.912 1.00 94.88 83 ALA A C 1
ATOM 671 O O . ALA A 1 83 ? -4.013 -4.655 -2.740 1.00 94.88 83 ALA A O 1
ATOM 672 N N . ILE A 1 84 ? -4.903 -3.593 -4.510 1.00 92.38 84 ILE A N 1
ATOM 673 C CA . ILE A 1 84 ? -6.155 -3.158 -3.857 1.00 92.38 84 ILE A CA 1
ATOM 674 C C . ILE A 1 84 ? -7.329 -4.117 -4.148 1.00 92.38 84 ILE A C 1
ATOM 676 O O . ILE A 1 84 ? -8.395 -3.976 -3.549 1.00 92.38 84 ILE A O 1
ATOM 680 N N . LYS A 1 85 ? -7.155 -5.076 -5.064 1.00 81.00 85 LYS A N 1
ATOM 681 C CA . LYS A 1 85 ? -8.145 -6.129 -5.333 1.00 81.00 85 LYS A CA 1
ATOM 682 C C . LYS A 1 85 ? -8.153 -7.184 -4.236 1.00 81.00 85 LYS A C 1
ATOM 684 O O . LYS A 1 85 ? -9.272 -7.649 -3.932 1.00 81.00 85 LYS A O 1
#